Protein AF-A0AAW8XZC3-F1 (afdb_monomer_lite)

Foldseek 3Di:
DDDDDLVRQQVVCVVVVHQRPVCVVVDDDPDDDPQQDDLVSVLVVLVVQLVVLVVVLVVCVVVVNCPDPVNVVSVVSNVVSVVCNVVSVVVVVVVVVVVVD

Secondary structure (DSSP, 8-state):
--PPPHHHHHHHHHHTTPPPHHHHHHS---PPPTT--SHHHHHHHHHHHHHHHHHHHHHHHHTT-TTSHHHHHHHHHHHHHHHHHHHHHHHHHHHHHHHH-

Structure (mmCIF, N/CA/C/O backbone):
data_AF-A0AAW8XZC3-F1
#
_entry.id   AF-A0AAW8XZC3-F1
#
loop_
_atom_site.group_PDB
_atom_site.id
_atom_site.type_symbol
_atom_site.label_atom_id
_atom_site.label_alt_id
_atom_site.label_comp_id
_atom_site.label_asym_id
_atom_site.label_entity_id
_atom_site.label_seq_id
_atom_site.pdbx_PDB_ins_code
_atom_site.Cartn_x
_atom_site.Cartn_y
_atom_site.Cartn_z
_atom_site.occupancy
_atom_site.B_iso_or_equiv
_atom_site.auth_seq_id
_atom_site.auth_comp_id
_atom_site.auth_asym_id
_atom_site.auth_atom_id
_atom_site.pdbx_PDB_model_num
ATOM 1 N N . MET A 1 1 ? 19.156 18.660 -8.754 1.00 55.94 1 MET A N 1
ATOM 2 C CA . MET A 1 1 ? 18.265 18.166 -9.821 1.00 55.94 1 MET A CA 1
ATOM 3 C C . MET A 1 1 ? 17.260 19.277 -10.060 1.00 55.94 1 MET A C 1
ATOM 5 O O . MET A 1 1 ? 16.543 19.593 -9.122 1.00 55.94 1 MET A O 1
ATOM 9 N N . GLU A 1 2 ? 17.300 19.962 -11.204 1.00 65.75 2 GLU A N 1
ATOM 10 C CA . GLU A 1 2 ? 16.291 20.987 -11.512 1.00 65.75 2 GLU A CA 1
ATOM 11 C C . GLU A 1 2 ? 14.944 20.292 -11.732 1.00 65.75 2 GLU A C 1
ATOM 13 O O . GLU A 1 2 ? 14.793 19.471 -12.636 1.00 65.75 2 GLU A O 1
ATOM 18 N N . THR A 1 3 ? 13.986 20.555 -10.849 1.00 82.06 3 THR A N 1
ATOM 19 C CA . THR A 1 3 ? 12.600 20.105 -10.997 1.00 82.06 3 THR A CA 1
ATOM 20 C C . THR A 1 3 ? 11.869 21.063 -11.926 1.00 82.06 3 THR A C 1
ATOM 22 O O . THR A 1 3 ? 11.844 22.262 -11.657 1.00 82.06 3 THR A O 1
ATOM 25 N N . ARG A 1 4 ? 11.263 20.530 -12.994 1.00 91.12 4 ARG A N 1
ATOM 26 C CA . ARG A 1 4 ? 10.367 21.293 -13.877 1.00 91.12 4 ARG A CA 1
ATOM 27 C C . ARG A 1 4 ? 9.206 21.883 -13.076 1.00 91.12 4 ARG A C 1
ATOM 29 O O . ARG A 1 4 ? 8.711 21.233 -12.151 1.00 91.12 4 ARG A O 1
ATOM 36 N N . SER A 1 5 ? 8.755 23.079 -13.443 1.00 94.56 5 SER A N 1
ATOM 37 C CA . SER A 1 5 ? 7.539 23.668 -12.882 1.00 94.56 5 SER A CA 1
ATOM 38 C C . SER A 1 5 ? 6.295 22.891 -13.336 1.00 94.56 5 SER A C 1
ATOM 40 O O . SER A 1 5 ? 6.315 22.182 -14.346 1.00 94.56 5 SER A O 1
ATOM 42 N N . LEU A 1 6 ? 5.186 23.027 -12.602 1.00 93.06 6 LEU A N 1
ATOM 43 C CA . LEU A 1 6 ? 3.917 22.392 -12.979 1.00 93.06 6 LEU A CA 1
ATOM 44 C C . LEU A 1 6 ? 3.434 22.860 -14.363 1.00 93.06 6 LEU A C 1
ATOM 46 O O . LEU A 1 6 ? 2.926 22.061 -15.140 1.00 93.06 6 LEU A O 1
ATOM 50 N N . GLU A 1 7 ? 3.659 24.131 -14.697 1.00 95.81 7 GLU A N 1
ATOM 51 C CA . GLU A 1 7 ? 3.309 24.723 -15.993 1.00 95.81 7 GLU A CA 1
ATOM 52 C C . GLU A 1 7 ? 4.123 24.108 -17.140 1.00 95.81 7 GLU A C 1
ATOM 54 O O . GLU A 1 7 ? 3.580 23.801 -18.202 1.00 95.81 7 GLU A O 1
ATOM 59 N N . GLU A 1 8 ? 5.422 23.876 -16.923 1.00 96.94 8 GLU A N 1
ATOM 60 C CA . GLU A 1 8 ? 6.294 23.208 -17.894 1.00 96.94 8 GLU A CA 1
ATOM 61 C C . GLU A 1 8 ? 5.873 21.752 -18.122 1.00 96.94 8 GLU A C 1
ATOM 63 O O . GLU A 1 8 ? 5.890 21.266 -19.256 1.00 96.94 8 GLU A O 1
ATOM 68 N N . ILE A 1 9 ? 5.473 21.061 -17.051 1.00 95.81 9 ILE A N 1
ATOM 69 C CA . ILE A 1 9 ? 4.976 19.683 -17.108 1.00 95.81 9 ILE A CA 1
ATOM 70 C C . ILE A 1 9 ? 3.647 19.627 -17.866 1.00 95.81 9 ILE A C 1
ATOM 72 O O . ILE A 1 9 ? 3.504 18.826 -18.789 1.00 95.81 9 ILE A O 1
ATOM 76 N N . ASP A 1 10 ? 2.695 20.490 -17.523 1.00 95.88 10 ASP A N 1
ATOM 77 C CA . ASP A 1 10 ? 1.374 20.529 -18.151 1.00 95.88 10 ASP A CA 1
ATOM 78 C C . ASP A 1 10 ? 1.454 20.860 -19.640 1.00 95.88 10 ASP A C 1
ATOM 80 O O . ASP A 1 10 ? 0.758 20.239 -20.449 1.00 95.88 10 ASP A O 1
ATOM 84 N N . LYS A 1 11 ? 2.334 21.793 -20.019 1.00 97.56 11 LYS A N 1
ATOM 85 C CA . LYS A 1 11 ? 2.596 22.113 -21.424 1.00 97.56 11 LYS A CA 1
ATOM 86 C C . LYS A 1 11 ? 3.107 20.887 -22.179 1.00 97.56 11 LYS A C 1
ATOM 88 O O . LYS A 1 11 ? 2.534 20.535 -23.207 1.00 97.56 11 LYS A O 1
ATOM 93 N N . ALA A 1 12 ? 4.128 20.212 -21.650 1.00 96.75 12 ALA A N 1
ATOM 94 C CA . ALA A 1 12 ? 4.688 19.019 -22.282 1.00 96.75 12 ALA A CA 1
ATOM 95 C C . ALA A 1 12 ? 3.647 17.891 -22.415 1.00 96.75 12 ALA A C 1
ATOM 97 O O . ALA A 1 12 ? 3.536 17.273 -23.470 1.00 96.75 12 ALA A O 1
ATOM 98 N N . LEU A 1 13 ? 2.841 17.650 -21.375 1.00 94.94 13 LEU A N 1
ATOM 99 C CA . LEU A 1 13 ? 1.771 16.647 -21.407 1.00 94.94 13 LEU A CA 1
ATOM 100 C C . LEU A 1 13 ? 0.692 16.993 -22.441 1.00 94.94 13 LEU A C 1
ATOM 102 O O . LEU A 1 13 ? 0.247 16.114 -23.178 1.00 94.94 13 LEU A O 1
ATOM 106 N N . THR A 1 14 ? 0.324 18.270 -22.546 1.00 96.12 14 THR A N 1
ATOM 107 C CA . THR A 1 14 ? -0.638 18.751 -23.548 1.00 96.12 14 THR A CA 1
ATOM 108 C C . THR A 1 14 ? -0.117 18.532 -24.968 1.00 96.12 14 THR A C 1
ATOM 110 O O . THR A 1 14 ? -0.851 18.040 -25.822 1.00 96.12 14 THR A O 1
ATOM 113 N N . GLU A 1 15 ? 1.157 18.843 -25.226 1.00 97.75 15 GLU A N 1
ATOM 114 C CA . GLU A 1 15 ? 1.811 18.620 -26.526 1.00 97.75 15 GLU A CA 1
ATOM 115 C C . GLU A 1 15 ? 1.869 17.129 -26.903 1.00 97.75 15 GLU A C 1
ATOM 117 O O . GLU A 1 15 ? 1.809 16.783 -28.082 1.00 97.75 15 GLU A O 1
ATOM 122 N N . MET A 1 16 ? 1.912 16.238 -25.909 1.00 97.06 16 MET A N 1
ATOM 123 C CA . MET A 1 16 ? 1.815 14.785 -26.086 1.00 97.06 16 MET A CA 1
ATOM 124 C C . MET A 1 16 ? 0.370 14.272 -26.238 1.00 97.06 16 MET A C 1
ATOM 126 O O . MET A 1 16 ? 0.167 13.067 -26.388 1.00 97.06 16 MET A O 1
ATOM 130 N N . GLY A 1 17 ? -0.641 15.145 -26.177 1.00 94.12 17 GLY A N 1
ATOM 131 C CA . GLY A 1 17 ? -2.055 14.757 -26.198 1.00 94.12 17 GLY A CA 1
ATOM 132 C C . GLY A 1 17 ? -2.510 14.009 -24.939 1.00 94.12 17 GLY A C 1
ATOM 133 O O . GLY A 1 17 ? -3.484 13.259 -24.987 1.00 94.12 17 GLY A O 1
ATOM 134 N N . MET A 1 18 ? -1.795 14.174 -23.822 1.00 92.75 18 MET A N 1
ATOM 135 C CA . MET A 1 18 ? -2.106 13.552 -22.536 1.00 92.75 18 MET A CA 1
ATOM 136 C C . MET A 1 18 ? -2.932 14.484 -21.643 1.00 92.75 18 MET A C 1
ATOM 138 O O . MET A 1 18 ? -2.939 15.702 -21.813 1.00 92.75 18 MET A O 1
ATOM 142 N N . LEU A 1 19 ? -3.601 13.896 -20.647 1.00 90.06 19 LEU A N 1
ATOM 143 C CA . LEU A 1 19 ? -4.177 14.642 -19.527 1.00 90.06 19 LEU A CA 1
ATOM 144 C C . LEU A 1 19 ? -3.051 15.409 -18.806 1.00 90.06 19 LEU A C 1
ATOM 146 O O . LEU A 1 19 ? -1.970 14.852 -18.604 1.00 90.06 19 LEU A O 1
ATOM 150 N N . THR A 1 20 ? -3.270 16.671 -18.432 1.00 92.56 20 THR A N 1
ATOM 151 C CA . THR A 1 20 ? -2.241 17.448 -17.722 1.00 92.56 20 THR A CA 1
ATOM 152 C C . THR A 1 20 ? -2.096 16.987 -16.273 1.00 92.56 20 THR A C 1
ATOM 154 O O . THR A 1 20 ? -3.016 16.390 -15.707 1.00 92.56 20 THR A O 1
ATOM 157 N N . ALA A 1 21 ? -0.962 17.276 -15.633 1.00 91.31 21 ALA A N 1
ATOM 158 C CA . ALA A 1 21 ? -0.765 16.943 -14.227 1.00 91.31 21 ALA A CA 1
ATOM 159 C C . ALA A 1 21 ? -1.762 17.716 -13.353 1.00 91.31 21 ALA A C 1
ATOM 161 O O . ALA A 1 21 ? -2.374 17.125 -12.465 1.00 91.31 21 ALA A O 1
ATOM 162 N N . SER A 1 22 ? -2.033 18.990 -13.660 1.00 91.50 22 SER A N 1
ATOM 163 C CA . SER A 1 22 ? -3.100 19.745 -12.984 1.00 91.50 22 SER A CA 1
ATOM 164 C C . SER A 1 22 ? -4.471 19.083 -13.130 1.00 91.50 22 SER A C 1
ATOM 166 O O . SER A 1 22 ? -5.254 19.070 -12.183 1.00 91.50 22 SER A O 1
ATOM 168 N N . GLN A 1 23 ? -4.784 18.513 -14.294 1.00 87.62 23 GLN A N 1
ATOM 169 C CA . GLN A 1 23 ? -6.042 17.797 -14.503 1.00 87.62 23 GLN A CA 1
ATOM 170 C C . GLN A 1 23 ? -6.076 16.449 -13.776 1.00 87.62 23 GLN A C 1
ATOM 172 O O . GLN A 1 23 ? -7.125 16.088 -13.261 1.00 87.62 23 GLN A O 1
ATOM 177 N N . MET A 1 24 ? -4.960 15.723 -13.688 1.00 87.25 24 MET A N 1
ATOM 178 C CA . MET A 1 24 ? -4.860 14.491 -12.891 1.00 87.25 24 MET A CA 1
ATOM 179 C C . MET A 1 24 ? -5.000 14.761 -11.388 1.00 87.25 24 MET A C 1
ATOM 181 O O . MET A 1 24 ? -5.605 13.971 -10.673 1.00 87.25 24 MET A O 1
ATOM 185 N N . ILE A 1 25 ? -4.446 15.877 -10.908 1.00 87.00 25 ILE A N 1
ATOM 186 C CA . ILE A 1 25 ? -4.530 16.293 -9.502 1.00 87.00 25 ILE A CA 1
ATOM 187 C C . ILE A 1 25 ? -5.960 16.722 -9.149 1.00 87.00 25 ILE A C 1
ATOM 189 O O . ILE A 1 25 ? -6.467 16.365 -8.089 1.00 87.00 25 ILE A O 1
ATOM 193 N N . ASN A 1 26 ? -6.614 17.481 -10.035 1.00 82.44 26 ASN A N 1
ATOM 194 C CA . ASN A 1 26 ? -7.941 18.055 -9.786 1.00 82.44 26 ASN A CA 1
ATOM 195 C C . ASN A 1 26 ? -9.109 17.179 -10.279 1.00 82.44 26 ASN A C 1
ATOM 197 O O . ASN A 1 26 ? -10.264 17.462 -9.962 1.00 82.44 26 ASN A O 1
ATOM 201 N N . GLY A 1 27 ? -8.838 16.154 -11.087 1.00 65.69 27 GLY A N 1
ATOM 202 C CA . GLY A 1 27 ? -9.828 15.362 -11.810 1.00 65.69 27 GLY A CA 1
ATOM 203 C C . GLY A 1 27 ? -9.712 13.873 -11.507 1.00 65.69 27 GLY A C 1
ATOM 204 O O . GLY A 1 27 ? -8.643 13.276 -11.568 1.00 65.69 27 GLY A O 1
ATOM 205 N N . ASN A 1 28 ? -10.853 13.257 -11.204 1.00 62.25 28 ASN A N 1
ATOM 206 C CA . ASN A 1 28 ? -10.953 11.818 -10.991 1.00 62.25 28 ASN A CA 1
ATOM 207 C C . ASN A 1 28 ? -10.858 11.060 -12.341 1.00 62.25 28 ASN A C 1
ATOM 209 O O . ASN A 1 28 ? -11.338 11.568 -13.356 1.00 62.25 28 ASN A O 1
ATOM 213 N N . PRO A 1 29 ? -10.311 9.826 -12.353 1.00 60.59 29 PRO A N 1
ATOM 214 C CA . PRO A 1 29 ? -10.823 8.809 -11.451 1.00 60.59 29 PRO A CA 1
ATOM 215 C C . PRO A 1 29 ? -9.721 8.079 -10.679 1.00 60.59 29 PRO A C 1
ATOM 217 O O . PRO A 1 29 ? -9.306 6.983 -11.049 1.00 60.59 29 PRO A O 1
ATOM 220 N N . LEU A 1 30 ? -9.352 8.608 -9.513 1.00 70.75 30 LEU A N 1
ATOM 221 C CA . LEU A 1 30 ? -9.089 7.725 -8.384 1.00 70.75 30 LEU A CA 1
ATOM 222 C C . LEU A 1 30 ? -10.366 6.914 -8.150 1.00 70.75 30 LEU A C 1
ATOM 224 O O . LEU A 1 30 ? -11.400 7.419 -7.701 1.00 70.75 30 LEU A O 1
ATOM 228 N N . GLN A 1 31 ? -10.317 5.648 -8.545 1.00 75.88 31 GLN A N 1
ATOM 229 C CA . GLN A 1 31 ? -11.422 4.730 -8.345 1.00 75.88 31 GLN A CA 1
ATOM 230 C C . GLN A 1 31 ? -11.322 4.097 -6.964 1.00 75.88 31 GLN A C 1
ATOM 232 O O . GLN A 1 31 ? -10.281 3.586 -6.552 1.00 75.88 31 GLN A O 1
ATOM 237 N N . ARG A 1 32 ? -12.446 4.102 -6.252 1.00 83.56 32 ARG A N 1
ATOM 238 C CA . ARG A 1 32 ? -12.610 3.349 -5.012 1.00 83.56 32 ARG A CA 1
ATOM 239 C C . ARG A 1 32 ? -12.540 1.855 -5.325 1.00 83.56 32 ARG A C 1
ATOM 241 O O . ARG A 1 32 ? -13.225 1.381 -6.230 1.00 83.56 32 ARG A O 1
ATOM 248 N N . HIS A 1 33 ? -11.788 1.095 -4.532 1.00 86.94 33 HIS A N 1
ATOM 249 C CA . HIS A 1 33 ? -11.876 -0.363 -4.579 1.00 86.94 33 HIS A CA 1
ATOM 250 C C . HIS A 1 33 ? -13.305 -0.804 -4.223 1.00 86.94 33 HIS A C 1
ATOM 252 O O . HIS A 1 33 ? -13.832 -0.394 -3.190 1.00 86.94 33 HIS A O 1
ATOM 258 N N . ALA A 1 34 ? -13.931 -1.652 -5.046 1.00 90.00 34 ALA A N 1
ATOM 259 C CA . ALA A 1 34 ? -15.367 -1.947 -4.961 1.00 90.00 34 ALA A CA 1
ATOM 260 C C . ALA A 1 34 ? -15.842 -2.382 -3.558 1.00 90.00 34 ALA A C 1
ATOM 262 O O . ALA A 1 34 ? -16.934 -1.996 -3.136 1.00 90.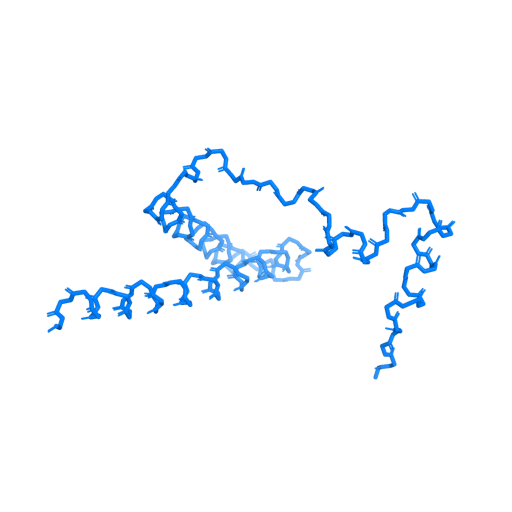00 34 ALA A O 1
ATOM 263 N N . GLY A 1 35 ? -15.002 -3.109 -2.813 1.00 90.62 35 GLY A N 1
ATOM 264 C CA . GLY A 1 35 ? -15.292 -3.587 -1.454 1.00 90.62 35 GLY A CA 1
ATOM 265 C C . GLY A 1 35 ? -15.073 -2.593 -0.302 1.00 90.62 35 GLY A C 1
ATOM 266 O O . GLY A 1 35 ? -15.317 -2.964 0.835 1.00 90.62 35 GLY A O 1
ATOM 267 N N . VAL A 1 36 ? -14.598 -1.366 -0.549 1.00 95.44 36 VAL A N 1
ATOM 268 C CA . VAL A 1 36 ? -14.303 -0.373 0.508 1.00 95.44 36 VAL A CA 1
ATOM 269 C C . VAL A 1 36 ? -15.452 0.623 0.638 1.00 95.44 36 VAL A C 1
ATOM 271 O O . VAL A 1 36 ? -15.447 1.630 -0.062 1.00 95.44 36 VAL A O 1
ATOM 274 N N . CYS A 1 37 ? -16.478 0.335 1.432 1.00 95.88 37 CYS A N 1
ATOM 275 C CA . CYS A 1 37 ? -17.699 1.155 1.521 1.00 95.88 37 CYS A CA 1
ATOM 276 C C . CYS A 1 37 ? -17.797 2.028 2.777 1.00 95.88 37 CYS A C 1
ATOM 278 O O . CYS A 1 37 ? -18.629 2.929 2.826 1.00 95.88 37 CYS A O 1
ATOM 280 N N . ASP A 1 38 ? -16.950 1.782 3.766 1.00 95.75 38 ASP A N 1
ATOM 281 C CA . ASP A 1 38 ? -16.940 2.451 5.061 1.00 95.75 38 ASP A CA 1
ATOM 282 C C . ASP A 1 38 ? -15.529 2.409 5.673 1.00 95.75 38 ASP A C 1
ATOM 284 O O . ASP A 1 38 ? -14.572 1.901 5.080 1.00 95.75 38 ASP A O 1
ATOM 288 N N . ILE A 1 39 ? -15.394 2.978 6.870 1.00 95.75 39 ILE A N 1
ATOM 289 C CA . ILE A 1 39 ? -14.113 3.112 7.565 1.00 95.75 39 ILE A CA 1
ATOM 290 C C . ILE A 1 39 ? -13.511 1.751 7.960 1.00 95.75 39 ILE A C 1
ATOM 292 O O . ILE A 1 39 ? -12.291 1.574 7.928 1.00 95.75 39 ILE A O 1
ATOM 296 N N . ASP A 1 40 ? -14.351 0.763 8.272 1.00 96.06 40 ASP A N 1
ATOM 297 C CA . ASP A 1 40 ? -13.920 -0.567 8.700 1.00 96.06 40 ASP A CA 1
ATOM 298 C C . ASP A 1 40 ? -13.438 -1.408 7.523 1.00 96.06 40 ASP A C 1
ATOM 300 O O . ASP A 1 40 ? -12.356 -2.000 7.574 1.00 96.06 40 ASP A O 1
ATOM 304 N N . THR A 1 41 ? -14.193 -1.403 6.428 1.00 97.00 41 THR A N 1
ATOM 305 C CA . THR A 1 41 ? -13.803 -2.040 5.167 1.00 97.00 41 THR A CA 1
ATOM 306 C C . THR A 1 41 ? -12.577 -1.364 4.555 1.00 97.00 41 THR A C 1
ATOM 308 O O . THR A 1 41 ? -11.733 -2.048 3.970 1.00 97.00 41 THR A O 1
ATOM 311 N N . PHE A 1 42 ? -12.389 -0.053 4.757 1.00 97.00 42 PHE A N 1
ATOM 312 C CA . PHE A 1 42 ? -11.154 0.634 4.373 1.00 97.00 42 PHE A CA 1
ATOM 313 C C . PHE A 1 42 ? -9.953 0.156 5.193 1.00 97.00 42 PHE A C 1
ATOM 315 O O . PHE A 1 42 ? -8.934 -0.243 4.621 1.00 97.00 42 PHE A O 1
ATOM 322 N N . ARG A 1 43 ? -10.085 0.097 6.524 1.00 97.12 43 ARG A N 1
ATOM 323 C CA . ARG A 1 43 ? -9.053 -0.454 7.415 1.00 97.12 43 ARG A CA 1
ATOM 324 C C . ARG A 1 43 ? -8.696 -1.890 7.046 1.00 97.12 43 ARG A C 1
ATOM 326 O O . ARG A 1 43 ? -7.515 -2.248 7.015 1.00 97.12 43 ARG A O 1
ATOM 333 N N . GLN A 1 44 ? -9.699 -2.721 6.767 1.00 97.12 44 GLN A N 1
ATOM 334 C CA . GLN A 1 44 ? -9.503 -4.104 6.340 1.00 97.12 44 GLN A CA 1
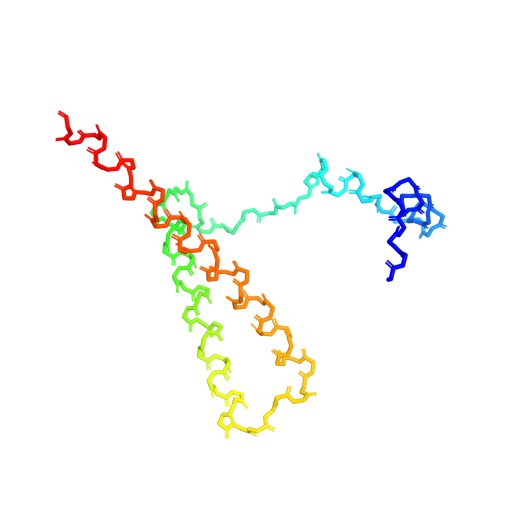ATOM 335 C C . GLN A 1 44 ? -8.702 -4.161 5.038 1.00 97.12 44 GLN A C 1
ATOM 337 O O . GLN A 1 44 ? -7.723 -4.905 4.950 1.00 97.12 44 GLN A O 1
ATOM 342 N N . TRP A 1 45 ? -9.075 -3.349 4.051 1.00 97.12 45 TRP A N 1
ATOM 343 C CA . TRP A 1 45 ? -8.389 -3.291 2.766 1.00 97.12 45 TRP A CA 1
ATOM 344 C C . TRP A 1 45 ? -6.928 -2.839 2.895 1.00 97.12 45 TRP A C 1
ATOM 346 O O . TRP A 1 45 ? -6.045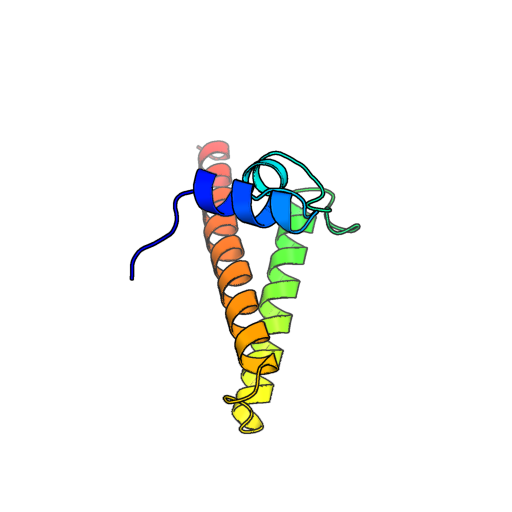 -3.496 2.340 1.00 97.12 45 TRP A O 1
ATOM 356 N N . LEU A 1 46 ? -6.637 -1.805 3.694 1.00 97.19 46 LEU A N 1
ATOM 357 C CA . LEU A 1 46 ? -5.260 -1.366 3.967 1.00 97.19 46 LEU A CA 1
ATOM 358 C C . LEU A 1 46 ? -4.419 -2.484 4.598 1.00 97.19 46 LEU A C 1
ATOM 360 O O . LEU A 1 46 ? -3.296 -2.744 4.167 1.00 97.19 46 LEU A O 1
ATOM 364 N N . ASN A 1 47 ? -4.985 -3.204 5.571 1.00 97.75 47 ASN A N 1
ATOM 365 C CA . ASN A 1 47 ? -4.326 -4.353 6.192 1.00 97.75 47 ASN A CA 1
ATOM 366 C C . ASN A 1 47 ? -4.053 -5.482 5.190 1.00 97.75 47 ASN A C 1
ATOM 368 O O . ASN A 1 47 ? -2.995 -6.111 5.248 1.00 97.75 47 ASN A O 1
ATOM 372 N N . MET A 1 48 ? -4.992 -5.758 4.281 1.00 97.50 48 MET A N 1
ATOM 373 C CA . MET A 1 48 ? -4.804 -6.757 3.226 1.00 97.50 48 MET A CA 1
ATOM 374 C C . MET A 1 48 ? -3.663 -6.361 2.287 1.00 97.50 48 MET A C 1
ATOM 376 O O . MET A 1 48 ? -2.758 -7.168 2.082 1.00 97.50 48 MET A O 1
ATOM 380 N N . ARG A 1 49 ? -3.655 -5.115 1.792 1.00 97.25 49 ARG A N 1
ATOM 381 C CA . ARG A 1 49 ? -2.601 -4.598 0.903 1.00 97.25 49 ARG A CA 1
ATOM 382 C C . ARG A 1 49 ? -1.227 -4.618 1.560 1.00 97.25 49 ARG A C 1
ATOM 384 O O . ARG A 1 49 ? -0.275 -5.096 0.948 1.00 97.25 49 ARG A O 1
ATOM 391 N N . HIS A 1 50 ? -1.130 -4.174 2.812 1.00 97.38 50 HIS A N 1
ATOM 392 C CA . HIS A 1 50 ? 0.120 -4.221 3.569 1.00 97.38 50 HIS A CA 1
ATOM 393 C C . HIS A 1 50 ? 0.648 -5.661 3.696 1.00 97.38 50 HIS A C 1
ATOM 395 O O . HIS A 1 50 ? 1.794 -5.933 3.343 1.00 97.38 50 HIS A O 1
ATOM 401 N N . LYS A 1 51 ? -0.199 -6.612 4.118 1.00 98.06 51 LYS A N 1
ATOM 402 C CA . LYS A 1 51 ? 0.190 -8.027 4.278 1.00 98.06 51 LYS A CA 1
ATOM 403 C C . LYS A 1 51 ? 0.595 -8.684 2.961 1.00 98.06 51 LYS A C 1
ATOM 405 O O . LYS A 1 51 ? 1.542 -9.466 2.941 1.00 98.06 51 LYS A O 1
ATOM 410 N N . GLU A 1 52 ? -0.131 -8.412 1.883 1.00 98.12 52 GLU A N 1
ATOM 411 C CA . GLU A 1 52 ? 0.159 -8.937 0.546 1.00 98.12 52 GLU A CA 1
ATOM 412 C C . GLU A 1 52 ? 1.541 -8.481 0.068 1.00 98.12 52 GLU A C 1
ATOM 414 O O . GLU A 1 52 ? 2.396 -9.310 -0.241 1.00 98.12 52 GLU A O 1
ATOM 419 N N . LEU A 1 53 ? 1.791 -7.172 0.099 1.00 98.38 53 LEU A N 1
ATOM 420 C CA . LEU A 1 53 ? 3.041 -6.588 -0.382 1.00 98.38 53 LEU A CA 1
ATOM 421 C C . LEU A 1 53 ? 4.232 -6.963 0.504 1.00 98.38 53 LEU A C 1
ATOM 423 O O . LEU A 1 53 ? 5.317 -7.218 -0.012 1.00 98.38 53 LEU A O 1
ATOM 427 N N . LEU A 1 54 ? 4.032 -7.075 1.820 1.00 97.94 54 LEU A N 1
ATOM 428 C CA . LEU A 1 54 ? 5.069 -7.554 2.734 1.00 97.94 54 LEU A CA 1
ATOM 429 C C . LEU A 1 54 ? 5.468 -9.003 2.424 1.00 97.94 54 LEU A C 1
ATOM 431 O O . LEU A 1 54 ? 6.656 -9.323 2.414 1.00 97.94 54 LEU A O 1
ATOM 435 N N . ARG A 1 55 ? 4.495 -9.877 2.132 1.00 98.44 55 ARG A N 1
ATOM 436 C CA . ARG A 1 55 ? 4.768 -11.266 1.726 1.00 98.44 55 ARG A CA 1
ATOM 437 C C . ARG A 1 55 ? 5.497 -11.332 0.392 1.00 98.44 55 ARG A C 1
ATOM 439 O O . ARG A 1 55 ? 6.454 -12.090 0.284 1.00 98.44 55 ARG A O 1
ATOM 446 N N . MET A 1 56 ? 5.078 -10.537 -0.594 1.00 98.31 56 MET A N 1
ATOM 447 C CA . MET A 1 56 ? 5.767 -10.457 -1.885 1.00 98.31 56 MET A CA 1
ATOM 448 C C . MET A 1 56 ? 7.212 -9.998 -1.703 1.00 98.31 56 MET A C 1
ATOM 450 O O . MET A 1 56 ? 8.122 -10.683 -2.156 1.00 98.31 56 MET A O 1
ATOM 454 N N . LYS A 1 57 ? 7.433 -8.902 -0.965 1.00 97.88 57 LYS A N 1
ATOM 455 C CA . LYS A 1 57 ? 8.772 -8.404 -0.633 1.00 97.88 57 LYS A CA 1
ATOM 456 C C . LYS A 1 57 ? 9.624 -9.500 0.004 1.00 97.88 57 LYS A C 1
ATOM 458 O O . LYS A 1 57 ? 10.731 -9.751 -0.455 1.00 97.88 57 LYS A O 1
ATOM 463 N N . ALA A 1 58 ? 9.111 -10.154 1.047 1.00 98.12 58 ALA A N 1
ATOM 464 C CA . ALA A 1 58 ? 9.834 -11.208 1.751 1.00 98.12 58 ALA A CA 1
ATOM 465 C C . ALA A 1 58 ? 10.178 -12.389 0.829 1.00 98.12 58 ALA A C 1
ATOM 467 O O . ALA A 1 58 ? 11.313 -12.851 0.840 1.00 98.12 58 ALA A O 1
ATOM 468 N N . GLY A 1 59 ? 9.232 -12.839 -0.001 1.00 98.31 59 GLY A N 1
ATOM 469 C CA . 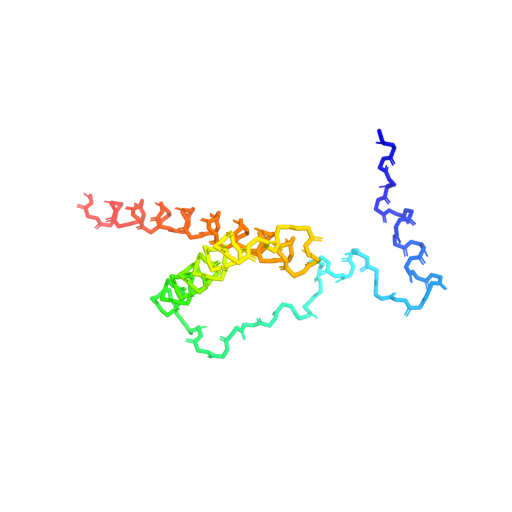GLY A 1 59 ? 9.471 -13.908 -0.972 1.00 98.31 59 GLY A CA 1
ATOM 470 C C . GLY A 1 59 ? 10.531 -13.535 -2.009 1.00 98.31 59 GLY A C 1
ATOM 471 O O . GLY A 1 59 ? 11.410 -14.333 -2.302 1.00 98.31 59 GLY A O 1
ATOM 472 N N . MET A 1 60 ? 10.507 -12.301 -2.512 1.00 98.06 60 MET A N 1
ATOM 473 C CA . MET A 1 60 ? 11.492 -11.834 -3.491 1.00 98.06 60 MET A CA 1
ATOM 474 C C . MET A 1 60 ? 12.901 -11.686 -2.908 1.00 98.06 60 MET A C 1
ATOM 476 O O . MET A 1 60 ? 13.858 -11.961 -3.622 1.00 98.06 60 MET A O 1
ATOM 480 N N . LEU A 1 61 ? 13.025 -11.303 -1.632 1.00 97.81 61 LEU A N 1
ATOM 481 C CA . LEU A 1 61 ? 14.309 -11.306 -0.916 1.00 97.81 61 LEU A CA 1
ATOM 482 C C . LEU A 1 61 ? 14.857 -12.731 -0.765 1.00 97.81 61 LEU A C 1
ATOM 484 O O . LEU A 1 61 ? 16.035 -12.974 -0.989 1.00 97.81 61 LEU A O 1
ATOM 488 N N . VAL A 1 62 ? 13.998 -13.692 -0.410 1.00 98.38 62 VAL A N 1
ATOM 489 C CA . VAL A 1 62 ? 14.395 -15.108 -0.313 1.00 98.38 62 VAL A CA 1
ATOM 490 C C . VAL A 1 62 ? 14.841 -15.656 -1.673 1.00 98.38 62 VAL A C 1
ATOM 492 O O . VAL A 1 62 ? 15.792 -16.429 -1.737 1.00 98.38 62 VAL A O 1
ATOM 495 N N . ASP A 1 63 ? 14.186 -15.228 -2.751 1.00 98.06 63 ASP A N 1
ATOM 496 C CA . ASP A 1 63 ? 14.490 -15.647 -4.120 1.00 98.06 63 ASP A CA 1
ATOM 497 C C . ASP A 1 63 ? 15.684 -14.904 -4.761 1.00 98.06 63 ASP A C 1
ATOM 499 O O . ASP A 1 63 ? 16.036 -15.224 -5.898 1.00 98.06 63 ASP A O 1
ATOM 503 N N . GLY A 1 64 ? 16.277 -13.902 -4.096 1.00 97.31 64 GLY A N 1
ATOM 504 C CA . GLY A 1 64 ? 17.369 -13.087 -4.649 1.00 97.31 64 GLY A CA 1
ATOM 505 C C . GLY A 1 64 ? 16.961 -12.241 -5.867 1.00 97.31 64 GLY A C 1
ATOM 506 O O . GLY A 1 64 ? 17.681 -12.196 -6.865 1.00 97.31 64 GLY A O 1
ATOM 507 N N . LYS A 1 65 ? 15.754 -11.653 -5.846 1.00 97.25 65 LYS A N 1
ATOM 508 C CA . LYS A 1 65 ? 15.151 -10.897 -6.968 1.00 97.25 65 LYS A CA 1
ATOM 509 C C . LYS A 1 65 ? 15.149 -9.377 -6.766 1.00 97.25 65 LYS A C 1
ATOM 511 O O . LYS A 1 65 ? 14.309 -8.688 -7.355 1.00 97.25 65 LYS A O 1
ATOM 516 N N . GLU A 1 66 ? 16.045 -8.849 -5.942 1.00 96.56 66 GLU A N 1
ATOM 517 C CA . GLU A 1 66 ? 16.097 -7.430 -5.570 1.00 96.56 66 GLU A CA 1
ATOM 518 C C . GLU A 1 66 ? 16.308 -6.497 -6.767 1.00 96.56 66 GLU A C 1
ATOM 520 O O . GLU A 1 66 ? 15.711 -5.426 -6.811 1.00 96.56 66 GLU A O 1
ATOM 525 N N . ASP A 1 67 ? 17.065 -6.930 -7.776 1.00 96.00 67 ASP A N 1
ATOM 526 C CA . ASP A 1 67 ? 17.376 -6.119 -8.964 1.00 96.00 67 ASP A CA 1
ATOM 527 C C . ASP A 1 67 ? 16.244 -6.102 -10.014 1.00 96.00 67 ASP A C 1
ATOM 529 O O . ASP A 1 67 ? 16.394 -5.561 -11.111 1.00 96.00 67 ASP A O 1
ATOM 533 N N . SER A 1 68 ? 15.100 -6.731 -9.729 1.00 95.69 68 SER A N 1
ATOM 534 C CA . SER A 1 68 ? 13.978 -6.774 -10.669 1.00 95.69 68 SER A CA 1
ATOM 535 C C . SER A 1 68 ? 13.104 -5.519 -10.582 1.00 95.69 68 SER A C 1
ATOM 537 O O . SER A 1 68 ? 12.761 -5.058 -9.496 1.00 95.69 68 SER A O 1
ATOM 539 N N . GLY A 1 69 ? 12.605 -5.029 -11.723 1.00 95.94 69 GLY A N 1
ATOM 540 C CA . GLY A 1 69 ? 11.625 -3.930 -11.733 1.00 95.94 69 GLY A CA 1
ATOM 541 C C . GLY A 1 69 ? 10.327 -4.261 -10.974 1.00 95.94 69 GLY A C 1
ATOM 542 O O . GLY A 1 69 ? 9.652 -3.374 -10.454 1.00 95.94 69 GLY A O 1
ATOM 543 N N . LEU A 1 70 ? 9.993 -5.552 -10.836 1.00 96.38 70 LEU A N 1
ATOM 544 C CA . LEU A 1 70 ? 8.896 -5.990 -9.970 1.00 96.38 70 LEU A CA 1
ATOM 545 C C . LEU A 1 70 ? 9.205 -5.732 -8.488 1.00 96.38 70 LEU A C 1
ATOM 547 O O . LEU A 1 70 ? 8.300 -5.368 -7.742 1.00 96.38 70 LEU A O 1
ATOM 551 N N . PHE A 1 71 ? 10.455 -5.899 -8.052 1.00 97.56 71 PHE A N 1
ATOM 552 C CA . PHE A 1 71 ? 10.849 -5.644 -6.669 1.00 97.56 71 PHE A CA 1
ATOM 553 C C . PHE A 1 71 ? 10.730 -4.160 -6.333 1.00 97.56 71 PHE A C 1
ATOM 555 O O . PHE A 1 71 ? 10.143 -3.813 -5.308 1.00 97.56 71 PHE A O 1
ATOM 562 N N . GLU A 1 72 ? 11.189 -3.284 -7.230 1.00 97.44 72 GLU A N 1
ATOM 563 C CA . GLU A 1 72 ? 11.009 -1.834 -7.097 1.00 97.44 72 GLU A CA 1
ATOM 564 C C . GLU A 1 72 ? 9.525 -1.462 -7.001 1.00 97.44 72 GLU A C 1
ATOM 566 O O . GLU A 1 72 ? 9.122 -0.716 -6.104 1.00 97.44 72 GLU A O 1
ATOM 571 N N . TRP A 1 73 ? 8.685 -2.048 -7.863 1.00 97.56 73 TRP A N 1
ATOM 572 C CA . TRP A 1 73 ? 7.237 -1.851 -7.817 1.00 97.56 73 TRP A CA 1
ATOM 573 C C . TRP A 1 73 ? 6.644 -2.305 -6.477 1.00 97.56 73 TRP A C 1
ATOM 575 O O . TRP A 1 73 ? 5.898 -1.548 -5.849 1.00 97.56 73 TRP A O 1
ATOM 585 N N . VAL A 1 74 ? 6.999 -3.501 -5.995 1.00 98.12 74 VAL A N 1
ATOM 586 C CA . VAL A 1 74 ? 6.529 -4.034 -4.705 1.00 98.12 74 VAL A CA 1
ATOM 587 C C . VAL A 1 74 ? 6.960 -3.127 -3.557 1.00 98.12 74 VAL A C 1
ATOM 589 O O . VAL A 1 74 ? 6.147 -2.833 -2.682 1.00 98.12 74 VAL A O 1
ATOM 592 N N . MET A 1 75 ? 8.204 -2.651 -3.564 1.00 97.88 75 MET A N 1
ATOM 593 C CA . MET A 1 75 ? 8.743 -1.765 -2.534 1.00 97.88 75 MET A CA 1
ATOM 594 C C . MET A 1 75 ? 8.025 -0.415 -2.504 1.00 97.88 75 MET A C 1
ATOM 596 O O . MET A 1 75 ? 7.605 0.016 -1.427 1.00 97.88 75 MET A O 1
ATOM 600 N N . ALA A 1 76 ? 7.824 0.216 -3.662 1.00 97.44 76 ALA A N 1
ATOM 601 C CA . ALA A 1 76 ? 7.110 1.487 -3.766 1.00 97.44 76 ALA A CA 1
ATOM 602 C C . ALA A 1 76 ? 5.670 1.370 -3.246 1.00 97.44 76 ALA A C 1
ATOM 604 O O . ALA A 1 76 ? 5.224 2.178 -2.430 1.00 97.44 76 ALA A O 1
ATOM 605 N N . HIS A 1 77 ? 4.956 0.314 -3.642 1.00 96.94 77 HIS A N 1
ATOM 606 C CA . HIS A 1 77 ? 3.586 0.091 -3.183 1.00 96.94 77 HIS A CA 1
ATOM 607 C C . HIS A 1 77 ? 3.546 -0.273 -1.699 1.00 96.94 77 HIS A C 1
ATOM 609 O O . HIS A 1 77 ? 2.676 0.205 -0.973 1.00 96.94 77 HIS A O 1
ATOM 615 N N . HIS A 1 78 ? 4.482 -1.097 -1.219 1.00 97.38 78 HIS A N 1
ATOM 616 C CA . HIS A 1 78 ? 4.559 -1.455 0.194 1.00 97.38 78 HIS A CA 1
ATOM 617 C C . HIS A 1 78 ? 4.763 -0.209 1.059 1.00 97.38 78 HIS A C 1
ATOM 619 O O . HIS A 1 78 ? 4.090 -0.073 2.080 1.00 97.38 78 HIS A O 1
ATOM 625 N N . ALA A 1 79 ? 5.647 0.705 0.647 1.00 97.06 79 ALA A N 1
ATOM 626 C CA . ALA A 1 79 ? 5.868 1.972 1.336 1.00 97.06 79 ALA A CA 1
ATOM 627 C C . ALA A 1 79 ? 4.583 2.814 1.382 1.00 97.06 79 ALA A C 1
ATOM 629 O O . ALA A 1 79 ? 4.123 3.139 2.475 1.00 97.06 79 ALA A O 1
ATOM 630 N N . ALA A 1 80 ? 3.952 3.057 0.227 1.00 96.31 80 ALA A N 1
ATOM 631 C CA . ALA A 1 80 ? 2.732 3.859 0.137 1.00 96.31 80 ALA A CA 1
ATOM 632 C C . ALA A 1 80 ? 1.596 3.311 1.023 1.00 96.31 80 ALA A C 1
ATOM 634 O O . ALA A 1 80 ? 0.997 4.044 1.808 1.00 96.31 80 ALA A O 1
ATOM 635 N N . PHE A 1 81 ? 1.317 2.005 0.965 1.00 97.06 81 PHE A N 1
ATOM 636 C CA . PHE A 1 81 ? 0.255 1.411 1.786 1.00 97.06 81 PHE A CA 1
ATOM 637 C C . PHE A 1 81 ? 0.598 1.363 3.277 1.00 97.06 81 PHE A C 1
ATOM 639 O O . PHE A 1 81 ? -0.302 1.497 4.106 1.00 97.06 81 PHE A O 1
ATOM 646 N N . SER A 1 82 ? 1.871 1.178 3.634 1.00 96.88 82 SER A N 1
ATOM 647 C CA . SER A 1 82 ? 2.293 1.153 5.040 1.00 96.88 82 SER A CA 1
ATOM 648 C C . SER A 1 82 ? 2.186 2.535 5.682 1.00 96.88 82 SER A C 1
ATOM 650 O O . SER A 1 82 ? 1.720 2.642 6.815 1.00 96.88 82 SER A O 1
ATOM 652 N N . GLU A 1 83 ? 2.553 3.588 4.949 1.00 98.25 83 GLU A N 1
ATOM 653 C CA . GLU A 1 83 ? 2.401 4.974 5.395 1.00 98.25 83 GLU A 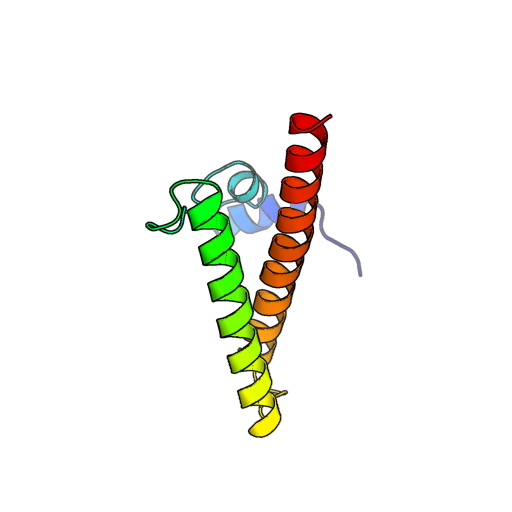CA 1
ATOM 654 C C . GLU A 1 83 ? 0.926 5.341 5.596 1.00 98.25 83 GLU A C 1
ATOM 656 O O . GLU A 1 83 ? 0.554 5.886 6.637 1.00 98.25 83 GLU A O 1
ATOM 661 N N . VAL A 1 84 ? 0.055 4.990 4.647 1.00 97.38 84 VAL A N 1
ATOM 662 C CA . VAL A 1 84 ? -1.385 5.241 4.800 1.00 97.38 84 VAL A CA 1
ATOM 663 C C . VAL A 1 84 ? -1.948 4.460 5.987 1.00 97.38 84 VAL A C 1
ATOM 665 O O . VAL A 1 84 ? -2.683 5.030 6.786 1.00 97.38 84 VAL A O 1
ATOM 668 N N . LEU A 1 85 ? -1.586 3.183 6.154 1.00 97.88 85 LEU A N 1
ATOM 669 C CA . LEU A 1 85 ? -2.087 2.349 7.250 1.00 97.88 85 LEU A CA 1
ATOM 670 C C . LEU A 1 85 ? -1.693 2.887 8.633 1.00 97.88 85 LEU A C 1
ATOM 672 O O . LEU A 1 85 ? -2.542 2.926 9.524 1.00 97.88 85 LEU A O 1
ATOM 676 N N . VAL A 1 86 ? -0.439 3.310 8.831 1.00 98.00 86 VAL A N 1
ATOM 677 C CA . VAL A 1 86 ? 0.003 3.816 10.143 1.00 98.00 86 VAL A CA 1
ATOM 678 C C . VAL A 1 86 ? -0.682 5.136 10.499 1.00 98.00 86 VAL A C 1
ATOM 680 O O . VAL A 1 86 ? -1.181 5.287 11.615 1.00 98.00 86 VAL A O 1
ATOM 683 N N . ASN A 1 87 ? -0.792 6.058 9.538 1.00 98.50 87 ASN A N 1
ATOM 684 C CA . ASN A 1 87 ? -1.472 7.336 9.743 1.00 98.50 87 ASN A CA 1
ATOM 685 C C . ASN A 1 87 ? -2.976 7.145 9.957 1.00 98.50 87 ASN A C 1
ATOM 687 O O . ASN A 1 87 ? -3.565 7.776 10.832 1.00 98.50 87 ASN A O 1
ATOM 691 N N . PHE A 1 88 ? -3.589 6.229 9.208 1.00 98.00 88 PHE A N 1
ATOM 692 C CA . PHE A 1 88 ? -4.989 5.870 9.373 1.00 98.00 88 PHE A CA 1
ATOM 693 C C . PHE A 1 88 ? -5.275 5.330 10.779 1.00 98.00 88 PHE A C 1
ATOM 695 O O . PHE A 1 88 ? -6.188 5.814 11.442 1.00 98.00 88 PHE A O 1
ATOM 702 N N . ASN A 1 89 ? -4.479 4.372 11.267 1.00 97.56 89 ASN A N 1
ATOM 703 C CA . ASN A 1 89 ? -4.658 3.826 12.615 1.00 97.56 89 ASN A CA 1
ATOM 704 C C . ASN A 1 89 ? -4.516 4.917 13.685 1.00 97.56 89 ASN A C 1
ATOM 706 O O . ASN A 1 89 ? -5.374 5.018 14.557 1.00 97.56 89 ASN A O 1
ATOM 710 N N . SER A 1 90 ? -3.501 5.779 13.566 1.00 98.12 90 SER A N 1
ATOM 711 C CA . SER A 1 90 ? -3.304 6.919 14.470 1.00 98.12 90 SER A CA 1
ATOM 712 C C . SER A 1 90 ? -4.524 7.851 14.508 1.00 98.12 90 SER A C 1
ATOM 714 O O . SER A 1 90 ? -4.993 8.229 15.585 1.00 98.12 90 SER A O 1
ATOM 716 N N . ALA A 1 91 ? -5.093 8.173 13.341 1.00 98.06 91 ALA A N 1
ATOM 717 C CA . ALA A 1 91 ? -6.283 9.013 13.237 1.00 98.06 91 ALA A CA 1
ATOM 718 C C . ALA A 1 91 ? -7.517 8.369 13.895 1.00 98.06 91 ALA A C 1
ATOM 720 O O . ALA A 1 91 ? -8.224 9.034 14.653 1.00 98.06 91 ALA A O 1
ATOM 721 N N . ILE A 1 92 ? -7.751 7.072 13.659 1.00 97.00 92 ILE A N 1
ATOM 722 C CA . ILE A 1 92 ? -8.863 6.327 14.272 1.00 97.00 92 ILE A CA 1
ATOM 723 C C . ILE A 1 92 ? -8.713 6.258 15.793 1.00 97.00 92 ILE A C 1
ATOM 725 O O . ILE A 1 92 ? -9.677 6.494 16.519 1.00 97.00 92 ILE A O 1
ATOM 729 N N . GLU A 1 93 ? -7.511 5.970 16.288 1.00 95.75 93 GLU A N 1
ATOM 730 C CA . GLU A 1 93 ? -7.233 5.925 17.723 1.00 95.75 93 GLU A CA 1
ATOM 731 C C . GLU A 1 93 ? -7.448 7.287 18.389 1.00 95.75 93 GLU A C 1
ATOM 733 O O . GLU A 1 93 ? -8.002 7.357 19.485 1.00 95.75 93 GLU A O 1
ATOM 738 N N . HIS A 1 94 ? -7.031 8.377 17.739 1.00 96.69 94 HIS A N 1
ATOM 739 C CA . HIS A 1 94 ? -7.285 9.722 18.243 1.00 96.69 94 HIS A CA 1
ATOM 740 C C . HIS A 1 94 ? -8.783 10.015 18.315 1.00 96.69 94 HIS A C 1
ATOM 742 O O . HIS A 1 94 ? -9.263 10.392 19.380 1.00 96.69 94 HIS A O 1
ATOM 748 N N . GLN A 1 95 ? -9.531 9.751 17.243 1.00 95.56 95 GLN A N 1
ATOM 749 C CA . GLN A 1 95 ? -10.979 9.958 17.214 1.00 95.56 95 GLN A CA 1
ATOM 750 C C . GLN A 1 95 ? -11.708 9.149 18.299 1.00 95.56 95 GLN A C 1
ATOM 752 O O . GLN A 1 95 ? -12.635 9.648 18.931 1.00 95.56 95 GLN A O 1
ATOM 757 N N . GLN A 1 96 ? -11.284 7.908 18.548 1.00 93.00 96 GLN A N 1
ATOM 758 C CA . GLN A 1 96 ? -11.860 7.069 19.601 1.00 93.00 96 GLN A CA 1
ATOM 759 C C . GLN A 1 96 ? -11.574 7.599 21.008 1.00 93.00 96 GLN A C 1
ATOM 761 O O . GLN A 1 96 ? -12.416 7.443 21.888 1.00 93.00 96 GLN A O 1
ATOM 766 N N . ARG A 1 97 ? -10.408 8.213 21.244 1.00 95.38 97 ARG A N 1
ATOM 767 C CA . ARG A 1 97 ? -10.107 8.846 22.537 1.00 95.38 97 ARG A CA 1
ATOM 768 C C . ARG A 1 97 ? -11.028 10.034 22.803 1.00 95.38 97 ARG A C 1
ATOM 770 O O . ARG A 1 97 ? -11.593 10.088 23.886 1.00 95.38 97 ARG A O 1
ATOM 777 N N . GLU A 1 98 ? -11.237 10.898 21.810 1.00 95.38 98 GLU A N 1
ATOM 778 C CA . GLU A 1 98 ? -12.119 12.074 21.927 1.00 95.38 98 GLU A CA 1
ATOM 779 C C . GLU A 1 98 ? -13.594 11.703 22.160 1.00 95.38 98 GLU A C 1
ATOM 781 O O . GLU A 1 98 ? -14.331 12.444 22.797 1.00 95.38 98 GLU A O 1
ATOM 786 N N . LEU A 1 99 ? -14.055 10.554 21.654 1.00 90.62 99 LEU A N 1
ATOM 787 C CA . LEU A 1 99 ? -15.431 10.085 21.881 1.00 90.62 99 LEU A CA 1
ATOM 788 C C . LE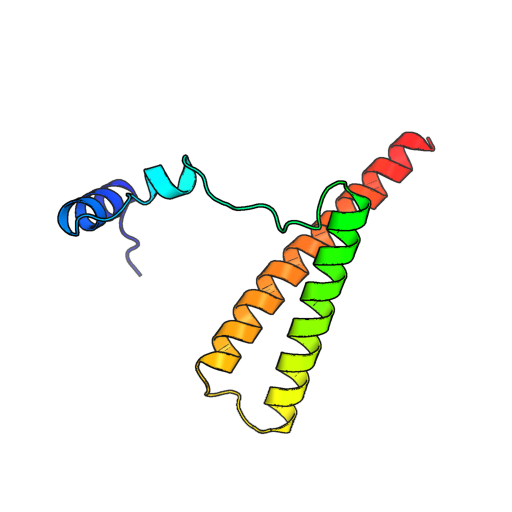U A 1 99 ? -15.655 9.491 23.281 1.00 90.62 99 LEU A C 1
ATOM 790 O O . LEU A 1 99 ? -16.800 9.367 23.710 1.00 90.62 99 LEU A O 1
ATOM 794 N N . ASN A 1 100 ? -14.583 9.078 23.959 1.00 86.50 100 ASN A N 1
ATOM 795 C CA . ASN A 1 100 ? -14.628 8.425 25.269 1.00 86.50 100 ASN A CA 1
ATOM 796 C C . ASN A 1 100 ? -14.229 9.360 26.428 1.00 86.50 100 ASN A C 1
ATOM 798 O O . ASN A 1 100 ? -14.229 8.918 27.579 1.00 86.50 100 ASN A O 1
ATOM 802 N N . SER A 1 101 ? -13.850 10.605 26.125 1.00 76.31 101 SER A N 1
ATOM 803 C CA . SER A 1 101 ? -13.563 11.686 27.079 1.00 76.31 101 SER A CA 1
ATOM 804 C C . SER A 1 101 ? -14.792 12.543 27.344 1.00 76.31 101 SER A C 1
ATOM 806 O O . SER A 1 101 ? -15.011 12.892 28.523 1.00 76.31 101 SER A O 1
#

Radius of gyration: 18.68 Å; chains: 1; bounding box: 36×40×54 Å

Sequence (101 aa):
METRSLEEIDKALTEMGMLTASQMINGNPLQRHAGVCDIDTFRQWLNMRHKELLRMKAGMLVDGKEDSGLFEWVMAHHAAFSEVLVNFNSAIEHQQRELNS

pLDDT: mean 93.11, std 8.76, range [55.94, 98.5]

Organism: NCBI:txid1667327